Protein AF-A0A1A9ZYM2-F1 (afdb_monomer)

Sequence (125 aa):
MPRIDYQNEEVVKKKRAFKKFTYRGVDLDQLLDMPNNQLVELMHTRARRRFSRGLKRKPMALIRKLRSSTGSIIGVCNGKDFGQVEIKPEMIDHYLGECSLTYKPVKHGRSGIGATHSSRFIPLK

Solvent-accessible surface area (backbone atoms only — not comparable to full-atom values): 8576 Å² total; per-residue (Å²): 135,84,84,84,79,82,78,80,79,78,79,78,74,75,79,75,77,88,75,83,60,62,62,97,88,39,45,57,72,59,61,64,75,49,56,69,73,66,52,43,68,74,40,55,71,69,60,32,52,46,59,75,73,54,74,61,70,73,64,48,58,52,52,58,56,46,64,81,38,76,63,44,75,42,71,40,74,38,90,85,53,65,44,79,42,69,43,52,82,89,51,67,91,59,59,72,76,78,76,36,73,69,65,81,84,84,75,84,70,82,69,55,95,92,44,57,102,80,65,74,88,78,94,78,136

pLDDT: mean 79.33, std 12.25, range [44.88, 91.44]

Mean predicted aligned error: 12.39 Å

Foldseek 3Di:
DDDDDPDPDPPPDDDPDDDFDDQPNHGLVRLLVDDPVVNLVSADPVSVVDVVVPDDPVVVVVVVVCSNDQQDWFFDDLPPGGDTDGHHPVCPNPDPNVRDDNDDDDDDDPDPDPDDPPDDDDDDD

Organism: Glossina pallidipes (NCBI:txid7398)

Nearest PDB structures (foldseek):
  8b2l-assembly1_Y1  TM=8.197E-01  e=5.384E-12  Nicotiana tabacum
  8r57-assembly1_R  TM=9.144E-01  e=1.483E-10  Triticum aestivum
  8qoi-assembly1_SP  TM=8.560E-01  e=3.033E-10  Homo sapiens
  5fcj-assembly1_c5  TM=7.321E-01  e=7.623E-08  Saccharomyces cerevisiae S288C
  9e7f-assembly1_BT  TM=8.869E-01  e=4.583E-06  Pyrobaculum calidifontis JCM 11548

Secondary structure (DSSP, 8-state):
---------------------EETTEEHHHHHHS-HHHHHHHS-HHHHHHHHT---HHHHHHHHHHHTTTT-EEEEE-SSSEEEEE--GGGTT--GGGSS-SSPPPPP-PPPTT--TT-------

Structure (mmCIF, N/CA/C/O backbone):
data_AF-A0A1A9ZYM2-F1
#
_entry.id   AF-A0A1A9ZYM2-F1
#
loop_
_atom_site.group_PDB
_atom_site.id
_atom_site.type_symbol
_atom_site.label_atom_id
_atom_site.label_alt_id
_atom_site.label_comp_id
_atom_site.label_asym_id
_atom_site.label_entity_id
_atom_site.label_seq_id
_atom_site.pdbx_PDB_ins_code
_atom_site.Cartn_x
_atom_site.Cartn_y
_atom_site.Cartn_z
_atom_site.occupancy
_atom_site.B_iso_or_equiv
_atom_site.auth_seq_id
_atom_site.auth_comp_id
_atom_site.auth_asym_id
_atom_site.auth_atom_id
_atom_site.pdbx_PDB_model_num
ATOM 1 N N . MET A 1 1 ? -29.228 -29.249 -51.641 1.00 44.88 1 MET A N 1
ATOM 2 C CA . MET A 1 1 ? -28.559 -29.380 -50.326 1.00 44.88 1 MET A CA 1
ATOM 3 C C . MET A 1 1 ? -29.176 -28.376 -49.358 1.00 44.88 1 MET A C 1
ATOM 5 O O . MET A 1 1 ? -29.370 -27.244 -49.788 1.00 44.88 1 MET A O 1
ATOM 9 N N . PRO A 1 2 ? -29.533 -28.765 -48.119 1.00 50.66 2 PRO A N 1
ATOM 10 C CA . PRO A 1 2 ? -30.165 -27.876 -47.145 1.00 50.66 2 PRO A CA 1
ATOM 11 C C . PRO A 1 2 ? -29.138 -26.970 -46.445 1.00 50.66 2 PRO A C 1
ATOM 13 O O . PRO A 1 2 ? -28.002 -27.371 -46.196 1.00 50.66 2 PRO A O 1
ATOM 16 N N . ARG A 1 3 ? -29.554 -25.731 -46.164 1.00 57.34 3 ARG A N 1
ATOM 17 C CA . ARG A 1 3 ? -28.783 -24.672 -45.499 1.00 57.34 3 ARG A CA 1
ATOM 18 C C . ARG A 1 3 ? -28.645 -25.018 -44.013 1.00 57.34 3 ARG A C 1
ATOM 20 O O . ARG A 1 3 ? -29.647 -25.265 -43.355 1.00 57.34 3 ARG A O 1
ATOM 27 N N . ILE A 1 4 ? -27.415 -25.083 -43.509 1.00 55.50 4 ILE A N 1
ATOM 28 C CA . ILE A 1 4 ? -27.146 -25.320 -42.086 1.00 55.50 4 ILE A CA 1
ATOM 29 C C . ILE A 1 4 ? -27.403 -24.002 -41.354 1.00 55.50 4 ILE A C 1
ATOM 31 O O . ILE A 1 4 ? -26.601 -23.071 -41.451 1.00 55.50 4 ILE A O 1
ATOM 35 N N . ASP A 1 5 ? -28.531 -23.914 -40.657 1.00 52.22 5 ASP A N 1
ATOM 36 C CA . ASP A 1 5 ? -28.832 -22.792 -39.776 1.00 52.22 5 ASP A CA 1
ATOM 37 C C . ASP A 1 5 ? -27.986 -22.929 -38.501 1.00 52.22 5 ASP A C 1
ATOM 39 O O . ASP A 1 5 ? -28.199 -23.819 -37.676 1.00 52.22 5 ASP A O 1
ATOM 43 N N . TYR A 1 6 ? -26.984 -22.058 -38.353 1.00 61.22 6 TYR A N 1
ATOM 44 C CA . TYR A 1 6 ? -26.208 -21.920 -37.121 1.00 61.22 6 TYR A CA 1
ATOM 45 C C . TYR A 1 6 ? -27.109 -21.330 -36.026 1.00 61.22 6 TYR A C 1
ATOM 47 O O . TYR A 1 6 ? -27.314 -20.119 -35.954 1.00 61.22 6 TYR A O 1
ATOM 55 N N . GLN A 1 7 ? -27.655 -22.189 -35.167 1.00 54.09 7 GLN A N 1
ATOM 56 C CA . GLN A 1 7 ? -28.272 -21.776 -33.908 1.00 54.09 7 GLN A CA 1
ATOM 57 C C . GLN A 1 7 ? -27.153 -21.268 -32.981 1.00 54.09 7 GLN A C 1
ATOM 59 O O . GLN A 1 7 ? -26.326 -22.047 -32.508 1.00 54.09 7 GLN A O 1
ATOM 64 N N . ASN A 1 8 ? -27.081 -19.953 -32.759 1.00 60.12 8 ASN A N 1
ATOM 65 C CA . ASN A 1 8 ? -26.200 -19.366 -31.750 1.00 60.12 8 ASN A CA 1
ATOM 66 C C . ASN A 1 8 ? -26.763 -19.696 -30.360 1.00 60.12 8 ASN A C 1
ATOM 68 O O . ASN A 1 8 ? -27.680 -19.030 -29.885 1.00 60.12 8 ASN A O 1
ATOM 72 N N . GLU A 1 9 ? -26.219 -20.719 -29.703 1.00 57.19 9 GLU A N 1
ATOM 73 C CA . GLU A 1 9 ? -26.488 -20.975 -28.288 1.00 57.19 9 GLU A CA 1
ATOM 74 C C . GLU A 1 9 ? -25.850 -19.860 -27.446 1.00 57.19 9 GLU A C 1
ATOM 76 O O . GLU A 1 9 ? -24.641 -19.836 -27.196 1.00 57.19 9 GLU A O 1
ATOM 81 N N . GLU A 1 10 ? -26.660 -18.895 -27.009 1.00 63.19 10 GLU A N 1
ATOM 82 C CA . GLU A 1 10 ? -26.234 -17.914 -26.018 1.00 63.19 10 GLU A CA 1
ATOM 83 C C . GLU A 1 10 ? -25.926 -18.632 -24.699 1.00 63.19 10 GLU A C 1
ATOM 85 O O . GLU A 1 10 ? -26.815 -19.028 -23.943 1.00 63.19 10 GLU A O 1
ATOM 90 N N . VAL A 1 11 ? -24.637 -18.806 -24.402 1.00 64.88 11 VAL A N 1
ATOM 91 C CA . VAL A 1 11 ? -24.180 -19.343 -23.118 1.00 64.88 11 VAL A CA 1
ATOM 92 C C . VAL A 1 11 ? -24.631 -18.392 -22.007 1.00 64.88 11 VAL A C 1
ATOM 94 O O . VAL A 1 11 ? -24.002 -17.358 -21.756 1.00 64.88 11 VAL A O 1
ATOM 97 N N . VAL A 1 12 ? -25.718 -18.747 -21.318 1.00 64.69 12 VAL A N 1
ATOM 98 C CA . VAL A 1 12 ? -26.236 -18.016 -20.158 1.00 64.69 12 VAL A CA 1
ATOM 99 C C . VAL A 1 12 ? -25.168 -18.036 -19.066 1.00 64.69 12 VAL A C 1
ATOM 101 O O . VAL A 1 12 ? -25.005 -19.005 -18.320 1.00 64.69 12 VAL A O 1
ATOM 104 N N . LYS A 1 13 ? -24.396 -16.949 -18.971 1.00 70.62 13 LYS A N 1
ATOM 105 C CA . LYS A 1 13 ? -23.404 -16.764 -17.910 1.00 70.62 13 LYS A CA 1
ATOM 106 C C . LYS A 1 13 ? -24.145 -16.779 -16.575 1.00 70.62 13 LYS A C 1
ATOM 108 O O . LYS A 1 13 ? -24.871 -15.838 -16.255 1.00 70.62 13 LYS A O 1
ATOM 113 N N . LYS A 1 14 ? -23.960 -17.842 -15.785 1.00 73.94 14 LYS A N 1
ATOM 114 C CA . LYS A 1 14 ? -24.472 -17.917 -14.410 1.00 73.94 14 LYS A CA 1
ATOM 115 C C . LYS A 1 14 ? -24.0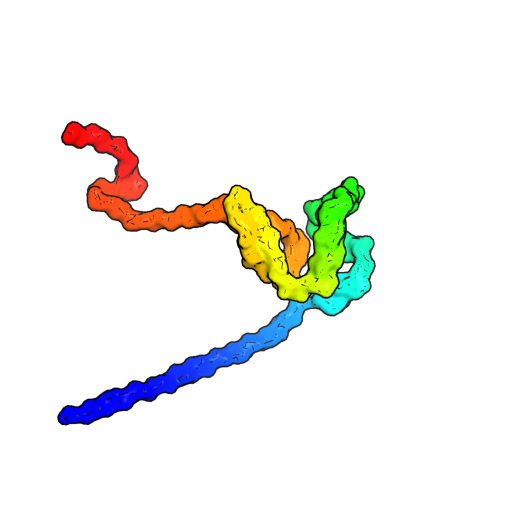32 -16.654 -13.663 1.00 73.94 14 LYS A C 1
ATOM 117 O O . LYS A 1 14 ? -22.831 -16.397 -13.545 1.00 73.94 14 LYS A O 1
ATOM 122 N N . LYS A 1 15 ? -24.994 -15.855 -13.186 1.00 70.31 15 LYS A N 1
ATOM 123 C CA . LYS A 1 15 ? -24.710 -14.664 -12.376 1.00 70.31 15 LYS A CA 1
ATOM 124 C C . LYS A 1 15 ? -23.939 -15.130 -11.140 1.00 70.31 15 LYS A C 1
ATOM 126 O O . LYS A 1 15 ? -24.454 -15.930 -10.362 1.00 70.31 15 LYS A O 1
ATOM 131 N N . ARG A 1 16 ? -22.681 -14.695 -10.993 1.00 68.75 16 ARG A N 1
ATOM 132 C CA . ARG A 1 16 ? -21.890 -14.986 -9.789 1.00 68.75 16 ARG A CA 1
ATOM 133 C C . ARG A 1 16 ? -22.663 -14.461 -8.582 1.00 68.75 16 ARG A C 1
ATOM 135 O O . ARG A 1 16 ? -23.085 -13.308 -8.589 1.00 68.75 16 ARG A O 1
ATOM 142 N N . ALA A 1 17 ? -22.835 -15.299 -7.563 1.00 75.50 17 ALA A N 1
ATOM 143 C CA . ALA A 1 17 ? -23.364 -14.847 -6.285 1.00 75.50 17 ALA A CA 1
ATOM 144 C C . ALA A 1 17 ? -22.448 -13.744 -5.734 1.00 75.50 17 ALA A C 1
ATOM 146 O O . ALA A 1 17 ? -21.221 -13.887 -5.758 1.00 75.50 17 ALA A O 1
ATOM 147 N N . PHE A 1 18 ? -23.038 -12.639 -5.279 1.00 73.94 18 PHE A N 1
ATOM 148 C CA . PHE A 1 18 ? -22.284 -11.541 -4.686 1.00 73.94 18 PHE A CA 1
ATOM 149 C C . PHE A 1 18 ? -21.627 -12.031 -3.393 1.00 73.94 18 PHE A C 1
ATOM 151 O O . PHE A 1 18 ? -22.302 -12.297 -2.399 1.00 73.94 18 PHE A O 1
ATOM 158 N N . LYS A 1 19 ? -20.303 -12.196 -3.419 1.00 77.38 19 LYS A N 1
ATOM 159 C CA . LYS A 1 19 ? -19.532 -12.575 -2.238 1.00 77.38 19 LYS A CA 1
ATOM 160 C C . LYS A 1 19 ? -19.224 -11.306 -1.452 1.00 77.38 19 LYS A C 1
ATOM 162 O O . LYS A 1 19 ? -18.436 -10.482 -1.908 1.00 77.38 19 LYS A O 1
ATOM 167 N N . LYS A 1 20 ? -19.841 -11.159 -0.277 1.00 84.44 20 LYS A N 1
ATOM 168 C CA . LYS A 1 20 ? -19.470 -10.107 0.674 1.00 84.44 20 LYS A CA 1
ATOM 169 C C . LYS A 1 20 ? -18.017 -10.317 1.088 1.00 84.44 20 LYS A C 1
ATOM 171 O O . LYS A 1 20 ? -17.627 -11.427 1.455 1.00 84.44 20 LYS A O 1
ATOM 176 N N . PHE A 1 21 ? -17.210 -9.271 0.966 1.00 88.00 21 PHE A N 1
ATOM 177 C CA . PHE A 1 21 ? -15.828 -9.315 1.407 1.00 88.00 21 PHE A CA 1
ATOM 178 C C . PHE A 1 21 ? -15.765 -9.044 2.908 1.00 88.00 21 PHE A C 1
ATOM 180 O O . PHE A 1 21 ? -16.219 -8.001 3.374 1.00 88.00 21 PHE A O 1
ATOM 187 N N . THR A 1 22 ? -15.162 -9.980 3.633 1.00 90.50 22 THR A N 1
ATOM 188 C CA . THR A 1 22 ? -14.899 -9.877 5.067 1.00 90.50 22 THR A CA 1
ATOM 189 C C . THR A 1 22 ? -13.398 -9.982 5.298 1.00 90.50 22 THR A C 1
ATOM 191 O O . THR A 1 22 ? -12.782 -10.968 4.882 1.00 90.50 22 THR A O 1
ATOM 194 N N . TYR A 1 23 ? -12.800 -9.021 5.992 1.00 89.56 23 TYR A N 1
ATOM 195 C CA . TYR A 1 23 ? -11.397 -9.065 6.389 1.00 89.56 23 TYR A CA 1
ATOM 196 C C . TYR A 1 23 ? -11.296 -9.321 7.890 1.00 89.56 23 TYR A C 1
ATOM 198 O O . TYR A 1 23 ? -11.702 -8.492 8.698 1.00 89.56 23 TYR A O 1
ATOM 206 N N . ARG A 1 24 ? -10.774 -10.498 8.265 1.00 88.81 24 ARG A N 1
ATOM 207 C CA . ARG A 1 24 ? -10.621 -10.933 9.671 1.00 88.81 24 ARG A CA 1
ATOM 208 C C . ARG A 1 24 ? -11.899 -10.794 10.513 1.00 88.81 24 ARG A C 1
ATOM 210 O O . ARG A 1 24 ? -11.832 -10.458 11.689 1.00 88.81 24 ARG A O 1
ATOM 217 N N . GLY A 1 25 ? -13.054 -11.058 9.902 1.00 88.88 25 GLY A N 1
ATOM 218 C CA . GLY A 1 25 ? -14.360 -10.972 10.565 1.00 88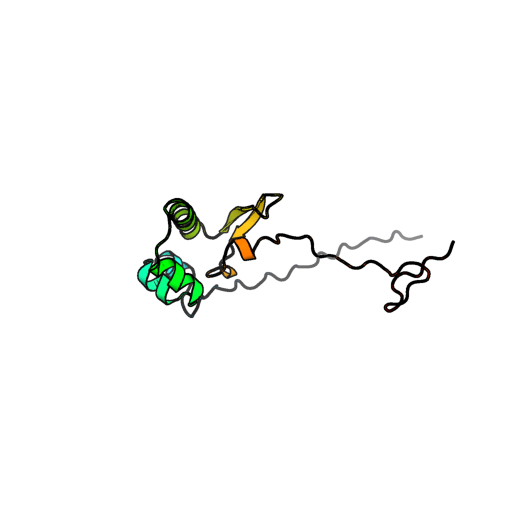.88 25 GLY A CA 1
ATOM 219 C C . GLY A 1 25 ? -15.006 -9.584 10.556 1.00 88.88 25 GLY A C 1
ATOM 220 O O . GLY A 1 25 ? -16.056 -9.426 11.162 1.00 88.88 25 GLY A O 1
ATOM 221 N N . VAL A 1 26 ? -14.415 -8.601 9.869 1.00 90.12 26 VAL A N 1
ATOM 222 C CA . VAL A 1 26 ? -14.972 -7.249 9.701 1.00 90.12 26 VAL A CA 1
ATOM 223 C C . VAL A 1 26 ? -15.423 -7.063 8.248 1.00 90.12 26 VAL A C 1
ATOM 225 O O . VAL A 1 26 ? -14.695 -7.432 7.322 1.00 90.12 26 VAL A O 1
ATOM 228 N N . ASP A 1 27 ? -16.619 -6.515 8.042 1.00 91.44 27 ASP A N 1
ATOM 229 C CA . ASP A 1 27 ? -17.188 -6.242 6.714 1.00 91.44 27 ASP A CA 1
ATOM 230 C C . ASP A 1 27 ? -16.522 -5.038 6.033 1.00 91.44 27 ASP A C 1
ATOM 232 O O . ASP A 1 27 ? -16.066 -4.111 6.698 1.00 91.44 27 ASP A O 1
ATOM 236 N N . LEU A 1 28 ? -16.505 -5.012 4.695 1.00 86.12 28 LEU A N 1
ATOM 237 C CA . LEU A 1 28 ? -15.862 -3.939 3.921 1.00 86.12 28 LEU A CA 1
ATOM 238 C C . LEU A 1 28 ? -16.320 -2.528 4.326 1.00 86.12 28 LEU A C 1
ATOM 240 O O . LEU A 1 28 ? -15.473 -1.660 4.518 1.00 86.12 28 LEU A O 1
ATOM 244 N N . ASP A 1 29 ? -17.626 -2.316 4.486 1.00 87.56 29 ASP A N 1
ATOM 245 C CA . ASP A 1 29 ? -18.185 -1.005 4.837 1.00 87.56 29 ASP A CA 1
ATOM 246 C C . ASP A 1 29 ? -17.675 -0.551 6.213 1.00 87.56 29 ASP A C 1
ATOM 248 O O . ASP A 1 29 ? -17.177 0.561 6.380 1.00 87.56 29 ASP A O 1
ATOM 252 N N . GLN A 1 30 ? -17.642 -1.476 7.173 1.00 89.31 30 GLN A N 1
ATOM 253 C CA . GLN A 1 30 ? -17.098 -1.227 8.503 1.00 89.31 30 GLN A CA 1
ATOM 254 C C . GLN A 1 30 ? -15.580 -0.962 8.480 1.00 89.31 30 GLN A C 1
ATOM 256 O O . GLN A 1 30 ? -15.087 -0.158 9.270 1.00 89.31 30 GLN A O 1
ATOM 261 N N . LEU A 1 31 ? -14.817 -1.599 7.579 1.00 87.50 31 LEU A N 1
ATOM 262 C CA . LEU A 1 31 ? -13.386 -1.309 7.405 1.00 87.50 31 LEU A CA 1
ATOM 263 C C . LEU A 1 31 ? -13.124 0.120 6.910 1.00 87.50 31 LEU A C 1
ATOM 265 O O . LEU A 1 31 ? -12.075 0.686 7.233 1.00 87.50 31 LEU A O 1
ATOM 269 N N . LEU A 1 32 ? -14.029 0.686 6.108 1.00 85.88 32 LEU A N 1
ATOM 270 C CA . LEU A 1 32 ? -13.882 2.035 5.559 1.00 85.88 32 LEU A CA 1
ATOM 271 C C . LEU A 1 32 ? -14.125 3.108 6.625 1.00 85.88 32 LEU A C 1
ATOM 273 O O . LEU A 1 32 ? -13.373 4.085 6.675 1.00 85.88 32 LEU A O 1
ATOM 277 N N . ASP A 1 33 ? -15.090 2.871 7.513 1.00 88.56 33 ASP A N 1
ATOM 278 C CA . ASP A 1 33 ? -15.463 3.796 8.589 1.00 88.56 33 ASP A CA 1
ATOM 279 C C . ASP A 1 33 ? -14.540 3.709 9.821 1.00 88.56 33 ASP A C 1
ATOM 281 O O . ASP A 1 33 ? -14.520 4.599 10.674 1.00 88.56 33 ASP A O 1
ATOM 285 N N . MET A 1 34 ? -13.725 2.654 9.922 1.00 87.50 34 MET A N 1
ATOM 286 C CA . MET A 1 34 ? -12.859 2.411 11.075 1.00 87.50 34 MET A CA 1
ATOM 287 C C . MET A 1 34 ? -11.677 3.405 11.180 1.00 87.50 34 MET A C 1
ATOM 289 O O . MET A 1 34 ? -10.959 3.658 10.196 1.00 87.50 34 MET A O 1
ATOM 293 N N . PRO A 1 35 ? -11.357 3.915 12.392 1.00 90.19 35 PRO A N 1
ATOM 294 C CA . PRO A 1 35 ? -10.180 4.752 12.598 1.00 90.19 35 PRO A CA 1
ATOM 295 C C . PRO A 1 35 ? -8.874 3.972 12.383 1.00 90.19 35 PRO A C 1
ATOM 297 O O . PRO A 1 35 ? -8.777 2.764 12.600 1.00 90.19 35 PRO A O 1
ATOM 300 N N . ASN A 1 36 ? -7.812 4.683 11.987 1.00 84.62 36 ASN A N 1
ATOM 301 C CA . ASN A 1 36 ? -6.544 4.058 11.592 1.00 84.62 36 ASN A CA 1
ATOM 302 C C . ASN A 1 36 ? -5.890 3.208 12.700 1.00 84.62 36 ASN A C 1
ATOM 304 O O . ASN A 1 36 ? -5.222 2.229 12.390 1.00 84.62 36 ASN A O 1
ATOM 308 N N . ASN A 1 37 ? -6.086 3.558 13.973 1.00 88.19 37 ASN A N 1
ATOM 309 C CA . ASN A 1 37 ? -5.483 2.835 15.096 1.00 88.19 37 ASN A CA 1
ATOM 310 C C . ASN A 1 37 ? -6.014 1.398 15.196 1.00 88.19 37 ASN A C 1
ATOM 312 O O . ASN A 1 37 ? -5.229 0.457 15.265 1.00 88.19 37 ASN A O 1
ATOM 316 N N . GLN A 1 38 ? -7.335 1.238 15.113 1.00 89.75 38 GLN A N 1
ATOM 317 C CA . GLN A 1 38 ? -8.000 -0.063 15.161 1.00 89.75 38 GLN A CA 1
ATOM 318 C C . GLN A 1 38 ? -7.726 -0.873 13.885 1.00 89.75 38 GLN A C 1
ATOM 320 O O . GLN A 1 38 ? -7.467 -2.073 13.940 1.00 89.75 38 GLN A O 1
ATOM 325 N N . LEU A 1 39 ? -7.665 -0.200 12.730 1.00 87.25 39 LEU A N 1
ATOM 326 C CA . LEU A 1 39 ? -7.322 -0.848 11.464 1.00 87.25 39 LEU A CA 1
ATOM 327 C C . LEU A 1 39 ? -5.917 -1.471 11.501 1.00 87.25 39 LEU A C 1
ATOM 329 O O . LEU A 1 39 ? -5.725 -2.594 11.046 1.00 87.25 39 LEU A O 1
ATOM 333 N N . VAL A 1 40 ? -4.928 -0.759 12.048 1.00 89.06 40 VAL A N 1
ATOM 334 C CA . VAL A 1 40 ? -3.529 -1.217 12.139 1.00 89.06 40 VAL A CA 1
ATOM 335 C C . VAL A 1 40 ? -3.377 -2.449 13.040 1.00 89.06 40 VAL A C 1
ATOM 337 O O . VAL A 1 40 ? -2.487 -3.278 12.818 1.00 89.06 40 VAL A O 1
ATOM 340 N N . GLU A 1 41 ? -4.256 -2.610 14.024 1.00 90.00 41 GLU A N 1
ATOM 341 C CA . GLU A 1 41 ? -4.322 -3.806 14.860 1.00 90.00 41 GLU A CA 1
ATOM 342 C C . GLU A 1 41 ? -4.848 -5.023 14.088 1.00 90.00 41 GLU A C 1
ATOM 344 O O . GLU A 1 41 ? -4.366 -6.136 14.277 1.00 90.00 41 GLU A O 1
ATOM 349 N N . LEU A 1 42 ? -5.735 -4.823 13.118 1.00 90.00 42 LEU A N 1
ATOM 350 C CA . LEU A 1 42 ? -6.203 -5.899 12.246 1.00 90.00 42 LEU A CA 1
ATOM 351 C C . LEU A 1 42 ? -5.191 -6.267 11.145 1.00 90.00 42 LEU A C 1
ATOM 353 O O . LEU A 1 42 ? -5.354 -7.284 10.485 1.00 90.00 42 LEU A O 1
ATOM 357 N N . MET A 1 43 ? -4.143 -5.485 10.894 1.00 88.50 43 MET A N 1
ATOM 358 C CA . MET A 1 43 ? -3.168 -5.788 9.832 1.00 88.50 43 MET A CA 1
ATOM 359 C C . MET A 1 43 ? -2.093 -6.800 10.269 1.00 88.50 43 MET A C 1
ATOM 361 O O . MET A 1 43 ? -1.794 -6.960 11.455 1.00 88.50 43 MET A O 1
ATOM 365 N N . HIS A 1 44 ? -1.455 -7.459 9.298 1.00 90.38 44 HIS A N 1
ATOM 366 C CA . HIS A 1 44 ? -0.302 -8.333 9.495 1.00 90.38 44 HIS A CA 1
ATOM 367 C C . HIS A 1 44 ? 0.886 -7.557 10.091 1.00 90.38 44 HIS A C 1
ATOM 369 O O . HIS A 1 44 ? 1.036 -6.335 9.959 1.00 90.38 44 HIS A O 1
ATOM 375 N N . THR A 1 45 ? 1.816 -8.297 10.699 1.00 90.19 45 THR A N 1
ATOM 376 C CA . THR A 1 45 ? 2.980 -7.768 11.428 1.00 90.19 45 THR A CA 1
ATOM 377 C C . THR A 1 45 ? 3.811 -6.783 10.602 1.00 90.19 45 THR A C 1
ATOM 379 O O . THR A 1 45 ? 4.316 -5.791 11.131 1.00 90.19 45 THR A O 1
ATOM 382 N N . ARG A 1 46 ? 3.956 -7.024 9.293 1.00 89.62 46 ARG A N 1
ATOM 383 C CA . ARG A 1 46 ? 4.757 -6.186 8.387 1.00 89.62 46 ARG A CA 1
ATOM 384 C C . ARG A 1 46 ? 4.153 -4.790 8.211 1.00 89.62 46 ARG A C 1
ATOM 386 O O . ARG A 1 46 ? 4.866 -3.796 8.376 1.00 89.62 46 ARG A O 1
ATOM 393 N N . ALA A 1 47 ? 2.851 -4.709 7.940 1.00 89.12 47 ALA A N 1
ATOM 394 C CA . ALA A 1 47 ? 2.141 -3.442 7.826 1.00 89.12 47 ALA A CA 1
ATOM 395 C C . ALA A 1 47 ? 2.118 -2.702 9.169 1.00 89.12 47 ALA A C 1
ATOM 397 O O . ALA A 1 47 ? 2.508 -1.534 9.219 1.00 89.12 47 ALA A O 1
ATOM 398 N N . ARG A 1 48 ? 1.805 -3.395 10.273 1.00 90.88 48 ARG A N 1
ATOM 399 C CA . ARG A 1 48 ? 1.797 -2.811 11.625 1.00 90.88 48 ARG A CA 1
ATOM 400 C C . ARG A 1 48 ? 3.132 -2.153 11.994 1.00 90.88 48 ARG A C 1
ATOM 402 O O . ARG A 1 48 ? 3.162 -0.997 12.416 1.00 90.88 48 ARG A O 1
ATOM 409 N N . ARG A 1 49 ? 4.259 -2.835 11.750 1.00 91.00 49 ARG A N 1
ATOM 410 C CA . ARG A 1 49 ? 5.610 -2.285 11.993 1.00 91.00 49 ARG A CA 1
ATOM 411 C C . ARG A 1 49 ? 5.907 -1.054 11.139 1.00 91.00 49 ARG A C 1
ATOM 413 O O . ARG A 1 49 ? 6.598 -0.151 11.603 1.00 91.00 49 ARG A O 1
ATOM 420 N N . ARG A 1 50 ? 5.408 -0.996 9.900 1.00 88.94 50 ARG A N 1
ATOM 421 C CA . ARG A 1 50 ? 5.580 0.175 9.026 1.00 88.94 50 ARG A CA 1
ATOM 422 C C . ARG A 1 50 ? 4.847 1.396 9.579 1.00 88.94 50 ARG A C 1
ATOM 424 O O . ARG A 1 50 ? 5.417 2.480 9.559 1.00 88.94 50 ARG A O 1
ATOM 431 N N . PHE A 1 51 ? 3.625 1.219 10.082 1.00 87.38 51 PHE A N 1
ATOM 432 C CA . PHE A 1 51 ? 2.866 2.304 10.708 1.00 87.38 51 PHE A CA 1
ATOM 433 C C . PHE A 1 51 ? 3.491 2.759 12.030 1.00 87.38 51 PHE A C 1
ATOM 435 O O . PHE A 1 51 ? 3.656 3.958 12.221 1.00 87.38 51 PHE A O 1
ATOM 442 N N . SER A 1 52 ? 3.927 1.826 12.884 1.00 88.12 52 SER A N 1
ATOM 443 C CA . SER A 1 52 ? 4.593 2.141 14.160 1.00 88.12 52 SER A CA 1
ATOM 444 C C . SER A 1 52 ? 5.908 2.913 13.981 1.00 88.12 52 SER A C 1
ATOM 446 O O . SER A 1 52 ? 6.202 3.815 14.755 1.00 88.12 52 SER A O 1
ATOM 448 N N . ARG A 1 53 ? 6.675 2.620 12.924 1.00 89.88 53 ARG A N 1
ATOM 449 C CA . ARG A 1 53 ? 7.889 3.380 12.570 1.00 89.88 53 ARG A CA 1
ATOM 450 C C . ARG A 1 53 ? 7.599 4.763 11.975 1.00 89.88 53 ARG A C 1
ATOM 452 O O . ARG A 1 53 ? 8.510 5.576 11.870 1.00 89.88 53 ARG A O 1
ATOM 459 N N . GLY A 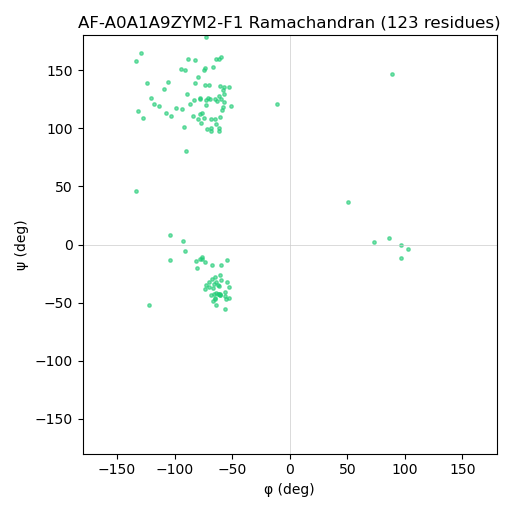1 54 ? 6.360 5.014 11.556 1.00 86.44 54 GLY A N 1
ATOM 460 C CA . GLY A 1 54 ? 5.949 6.241 10.885 1.00 86.44 54 GLY A CA 1
ATOM 461 C C . GLY A 1 54 ? 6.113 6.199 9.363 1.00 86.44 54 GLY A C 1
ATOM 462 O O . GLY A 1 54 ? 7.024 5.586 8.800 1.00 86.44 54 GLY A O 1
ATOM 463 N N . LEU A 1 55 ? 5.206 6.890 8.667 1.00 84.88 55 LEU A N 1
ATOM 464 C CA . LEU A 1 55 ? 5.255 7.066 7.216 1.00 84.88 55 LEU A CA 1
ATOM 465 C C . LEU A 1 55 ? 5.688 8.483 6.845 1.00 84.88 55 LEU A C 1
ATOM 467 O O . LEU A 1 55 ? 5.228 9.467 7.419 1.00 84.88 55 LEU A O 1
ATOM 471 N N . LYS A 1 56 ? 6.522 8.591 5.805 1.00 85.75 56 LYS A N 1
ATOM 472 C CA . LYS A 1 56 ? 6.849 9.877 5.172 1.00 85.75 56 LYS A CA 1
ATOM 473 C C . LYS A 1 56 ? 5.590 10.505 4.539 1.00 85.75 56 LYS A C 1
ATOM 475 O O . LYS A 1 56 ? 4.636 9.806 4.199 1.00 85.75 56 LYS A O 1
ATOM 480 N N . ARG A 1 57 ? 5.607 11.822 4.295 1.00 84.75 57 ARG A N 1
ATOM 481 C CA . ARG A 1 57 ? 4.466 12.576 3.724 1.00 84.75 57 ARG A CA 1
ATOM 482 C C . ARG A 1 57 ? 3.972 12.030 2.376 1.00 84.75 57 ARG A C 1
ATOM 484 O O . ARG A 1 57 ? 2.770 11.865 2.193 1.00 84.75 57 ARG A O 1
ATOM 491 N N . LYS A 1 58 ? 4.891 11.697 1.460 1.00 84.25 58 LYS A N 1
ATOM 492 C CA . LYS A 1 58 ? 4.567 11.187 0.111 1.00 84.25 58 LYS A CA 1
ATOM 493 C C . LYS A 1 58 ? 3.679 9.922 0.135 1.00 84.25 58 LYS A C 1
ATOM 495 O O . LYS A 1 58 ? 2.596 9.966 -0.441 1.00 84.25 58 LYS A O 1
ATOM 500 N N . PRO A 1 59 ? 4.055 8.819 0.819 1.00 85.38 59 PRO A N 1
ATOM 501 C CA . PRO A 1 59 ? 3.196 7.634 0.891 1.00 85.38 59 PRO A CA 1
ATOM 502 C C . PRO A 1 59 ? 1.909 7.861 1.696 1.00 85.38 59 PRO A C 1
ATOM 504 O O . PRO A 1 59 ? 0.892 7.249 1.388 1.00 85.38 59 PRO A O 1
ATOM 507 N N . MET A 1 60 ? 1.924 8.749 2.694 1.00 84.19 60 MET A N 1
ATOM 508 C CA . MET A 1 60 ? 0.740 9.061 3.502 1.00 84.19 60 MET A CA 1
ATOM 509 C C . MET A 1 60 ? -0.376 9.714 2.672 1.00 84.19 60 MET A C 1
ATOM 511 O O . MET A 1 60 ? -1.540 9.341 2.807 1.00 84.19 60 MET A O 1
ATOM 515 N N . ALA A 1 61 ? -0.019 10.637 1.772 1.00 84.31 61 ALA A N 1
ATOM 516 C CA . ALA A 1 61 ? -0.973 11.282 0.870 1.00 84.31 61 ALA A CA 1
ATOM 517 C C . ALA A 1 61 ? -1.660 10.272 -0.063 1.00 84.31 61 ALA A C 1
ATOM 519 O O . ALA A 1 61 ? -2.879 10.321 -0.232 1.00 84.31 61 ALA A O 1
ATOM 520 N N . LEU A 1 62 ? -0.886 9.328 -0.611 1.00 83.62 62 LEU A N 1
ATOM 521 C CA . LEU A 1 62 ? -1.416 8.269 -1.465 1.00 83.62 62 LEU A CA 1
ATOM 522 C C . LEU A 1 62 ? -2.368 7.360 -0.679 1.00 83.62 62 LEU A C 1
ATOM 524 O O . LEU A 1 62 ? -3.515 7.209 -1.076 1.00 83.62 62 LEU A O 1
ATOM 528 N N . ILE A 1 63 ? -1.942 6.831 0.473 1.00 83.56 63 ILE A N 1
ATOM 529 C CA . ILE A 1 63 ? -2.760 5.919 1.294 1.00 83.56 63 ILE A CA 1
ATOM 530 C C . ILE A 1 63 ? -4.102 6.550 1.677 1.00 83.56 63 ILE A C 1
ATOM 532 O O . ILE A 1 63 ? -5.127 5.877 1.610 1.00 83.56 63 ILE A O 1
ATOM 536 N N . ARG A 1 64 ? -4.123 7.842 2.029 1.00 81.38 64 ARG A N 1
ATOM 537 C CA . ARG A 1 64 ? -5.369 8.548 2.357 1.00 81.38 64 ARG A CA 1
ATOM 538 C C . ARG A 1 64 ? -6.350 8.556 1.183 1.00 81.38 64 ARG A C 1
ATOM 540 O O . ARG A 1 64 ? -7.528 8.297 1.386 1.00 81.38 64 ARG A O 1
ATOM 547 N N . LYS A 1 65 ? -5.861 8.800 -0.037 1.00 80.94 65 LYS A N 1
ATOM 548 C CA . LYS A 1 65 ? -6.684 8.784 -1.255 1.00 80.94 65 LYS A CA 1
ATOM 549 C C . LYS A 1 65 ? -7.212 7.380 -1.575 1.00 80.94 65 LYS A C 1
ATOM 551 O O . LYS A 1 65 ? -8.350 7.243 -2.012 1.00 80.94 65 LYS A O 1
ATOM 556 N N . LEU A 1 66 ? -6.398 6.350 -1.333 1.00 81.19 66 LEU A N 1
ATOM 557 C CA . LEU A 1 66 ? -6.755 4.959 -1.632 1.00 81.19 66 LEU A CA 1
ATOM 558 C C . LEU A 1 66 ? -7.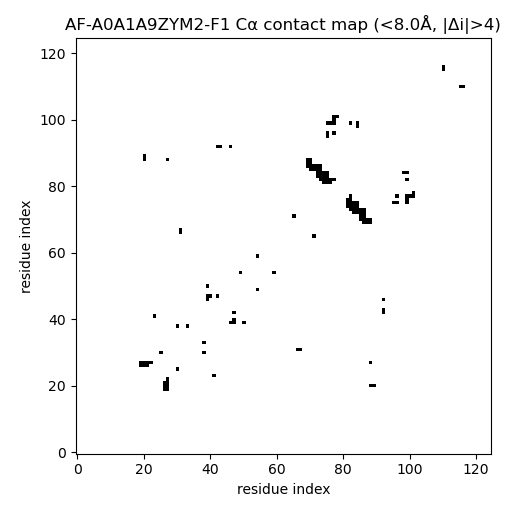790 4.384 -0.672 1.00 81.19 66 LEU A C 1
ATOM 560 O O . LEU A 1 66 ? -8.649 3.625 -1.104 1.00 81.19 66 LEU A O 1
ATOM 564 N N . ARG A 1 67 ? -7.742 4.770 0.606 1.00 77.88 67 ARG A N 1
ATOM 565 C CA . ARG A 1 67 ? -8.721 4.318 1.604 1.00 77.88 67 ARG A CA 1
ATOM 566 C C . ARG A 1 67 ? -10.143 4.740 1.251 1.00 77.88 67 ARG A C 1
ATOM 568 O O . ARG A 1 67 ? -11.039 3.919 1.339 1.00 77.88 67 ARG A O 1
ATOM 575 N N . SER A 1 68 ? -10.332 5.980 0.809 1.00 78.00 68 SER A N 1
ATOM 576 C CA . SER A 1 68 ? -11.655 6.495 0.429 1.00 78.00 68 SER A CA 1
ATOM 577 C C . SER A 1 68 ? -12.147 6.001 -0.934 1.00 78.00 68 SER A C 1
ATOM 579 O O . SER A 1 68 ? -13.296 6.242 -1.275 1.00 78.00 68 SER A O 1
ATOM 581 N N . SER A 1 69 ? -11.284 5.360 -1.729 1.00 76.19 69 SER A N 1
ATOM 582 C CA . SER A 1 69 ? -11.565 5.052 -3.137 1.00 76.19 69 SER A CA 1
ATOM 583 C C . SER A 1 69 ? -11.213 3.600 -3.484 1.00 76.19 69 SER A C 1
ATOM 585 O O . SER A 1 69 ? -10.541 3.331 -4.485 1.00 76.19 69 SER A O 1
ATOM 587 N N . THR A 1 70 ? -11.624 2.649 -2.643 1.00 73.75 70 THR A N 1
ATOM 588 C CA . THR A 1 70 ? -11.553 1.208 -2.941 1.00 73.75 70 THR A CA 1
ATOM 589 C C . THR A 1 70 ? -12.322 0.930 -4.239 1.00 73.75 70 THR A C 1
ATOM 591 O O . THR A 1 70 ? -13.478 1.311 -4.371 1.00 73.75 70 THR A O 1
ATOM 594 N N . GLY A 1 71 ? -11.652 0.349 -5.241 1.00 77.81 71 GLY A N 1
ATOM 595 C CA . GLY A 1 71 ? -12.152 0.245 -6.623 1.00 77.81 71 GLY A CA 1
ATOM 596 C C . GLY A 1 71 ? -11.531 1.235 -7.620 1.00 77.81 71 GLY A C 1
ATOM 597 O O . GLY A 1 71 ? -11.807 1.161 -8.813 1.00 77.81 71 GLY A O 1
ATOM 598 N N . SER A 1 72 ? -10.660 2.149 -7.180 1.00 83.06 72 SER A N 1
ATOM 599 C CA . SER A 1 72 ? -9.920 3.024 -8.103 1.00 83.06 72 SER A CA 1
ATOM 600 C C . SER A 1 72 ? -8.800 2.295 -8.846 1.00 83.06 72 SER A C 1
ATOM 602 O O . SER A 1 72 ? -8.163 1.381 -8.315 1.00 83.06 72 SER A O 1
ATOM 604 N N . ILE A 1 73 ? -8.508 2.771 -10.058 1.00 85.88 73 ILE A N 1
ATOM 605 C CA . ILE A 1 73 ? -7.374 2.325 -10.872 1.00 85.88 73 ILE A CA 1
ATOM 606 C C . ILE A 1 73 ? -6.150 3.182 -10.532 1.00 85.88 73 ILE A C 1
ATOM 608 O O . ILE A 1 73 ? -6.215 4.412 -10.533 1.00 85.88 73 ILE A O 1
ATOM 612 N N . ILE A 1 74 ? -5.019 2.536 -10.250 1.00 86.62 74 ILE A N 1
ATOM 613 C CA . ILE A 1 74 ? -3.748 3.196 -9.929 1.00 86.62 74 ILE A CA 1
ATOM 614 C C . ILE A 1 74 ? -2.668 2.718 -10.893 1.00 86.62 74 ILE A C 1
ATOM 616 O O . ILE A 1 74 ? -2.548 1.526 -11.155 1.00 86.62 74 ILE A O 1
ATOM 620 N N . GLY A 1 75 ? -1.818 3.634 -11.356 1.00 87.75 75 GLY A N 1
ATOM 621 C CA . GLY A 1 75 ? -0.568 3.272 -12.020 1.00 87.75 75 GLY A CA 1
ATOM 622 C C . GLY A 1 75 ? 0.504 2.858 -11.009 1.00 87.75 75 GLY A C 1
ATOM 623 O O . GLY A 1 75 ? 1.002 3.700 -10.260 1.00 87.75 75 GLY A O 1
ATOM 624 N N . VAL A 1 76 ? 0.897 1.584 -11.001 1.00 89.31 76 VAL A N 1
ATOM 625 C CA . VAL A 1 76 ? 2.047 1.080 -10.236 1.00 89.31 76 VAL A CA 1
ATOM 626 C C . VAL A 1 76 ? 3.251 0.951 -11.167 1.00 89.31 76 VAL A C 1
ATOM 628 O O . VAL A 1 76 ? 3.233 0.169 -12.117 1.00 89.31 76 VAL A O 1
ATOM 631 N N . CYS A 1 77 ? 4.311 1.711 -10.887 1.00 89.25 77 CYS A N 1
ATOM 632 C CA . CYS A 1 77 ? 5.556 1.644 -11.652 1.00 89.25 77 CYS A CA 1
ATOM 633 C C . CYS A 1 77 ? 6.300 0.333 -11.365 1.00 89.25 77 CYS A C 1
ATOM 635 O O . CYS A 1 77 ? 6.594 0.032 -10.207 1.00 89.25 77 CYS A O 1
ATOM 637 N N . ASN A 1 78 ? 6.630 -0.416 -12.418 1.00 86.44 78 ASN A N 1
ATOM 638 C CA . ASN A 1 78 ? 7.410 -1.657 -12.344 1.00 86.44 78 ASN A CA 1
ATOM 639 C C . ASN A 1 78 ? 8.875 -1.490 -12.792 1.00 86.44 78 ASN A C 1
ATOM 641 O O . ASN A 1 78 ? 9.595 -2.477 -12.920 1.00 86.44 78 ASN A O 1
ATOM 645 N N . GLY A 1 79 ? 9.315 -0.247 -13.024 1.00 85.12 79 GLY A N 1
ATOM 646 C CA . GLY A 1 79 ? 10.657 0.096 -13.503 1.00 85.12 79 GLY A CA 1
ATOM 647 C C . GLY A 1 79 ? 10.756 0.305 -15.017 1.00 85.12 79 GLY A C 1
ATOM 648 O O . GLY A 1 79 ? 11.754 0.854 -15.474 1.00 85.12 79 GLY A O 1
ATOM 649 N N . LYS A 1 80 ? 9.725 -0.068 -15.787 1.00 86.19 80 LYS A N 1
ATOM 650 C CA . LYS A 1 80 ? 9.645 0.187 -17.232 1.00 86.19 80 LYS A CA 1
ATOM 651 C C . LYS A 1 80 ? 8.398 0.982 -17.604 1.00 86.19 80 LYS A C 1
ATOM 653 O O . LYS A 1 80 ? 8.501 2.017 -18.248 1.00 86.19 80 LYS A O 1
ATOM 658 N N . ASP A 1 81 ? 7.243 0.505 -17.159 1.00 89.62 81 ASP A N 1
ATOM 659 C CA . ASP A 1 81 ? 5.933 1.049 -17.493 1.00 89.62 81 ASP A CA 1
ATOM 660 C C . ASP A 1 81 ? 5.122 1.298 -16.204 1.00 89.62 81 ASP A C 1
ATOM 662 O O . ASP A 1 81 ? 5.435 0.787 -15.121 1.00 89.62 81 ASP A O 1
ATOM 666 N N . PHE A 1 82 ? 4.044 2.078 -16.308 1.00 87.88 82 PHE A N 1
ATOM 667 C CA . PHE A 1 82 ? 3.040 2.178 -15.247 1.00 87.88 82 PHE A CA 1
ATOM 668 C C . PHE A 1 82 ? 1.934 1.155 -15.505 1.00 87.88 82 PHE A C 1
ATOM 670 O O . PHE A 1 82 ? 1.052 1.374 -16.334 1.00 87.88 82 PHE A O 1
ATOM 677 N N . GLY A 1 83 ? 1.973 0.034 -14.783 1.00 85.94 83 GLY A N 1
ATOM 678 C CA . GLY A 1 83 ? 0.906 -0.961 -14.829 1.00 85.94 83 GLY A CA 1
ATOM 679 C C . GLY A 1 83 ? -0.360 -0.409 -14.179 1.00 85.94 83 GLY A C 1
ATOM 680 O O . GLY A 1 83 ? -0.312 0.034 -13.032 1.00 85.94 83 GLY A O 1
ATOM 681 N N . GLN A 1 84 ? -1.483 -0.422 -14.895 1.00 88.62 84 GLN A N 1
ATOM 682 C CA . GLN A 1 84 ? -2.778 -0.050 -14.327 1.00 88.62 84 GLN A CA 1
ATOM 683 C C . GLN A 1 84 ? -3.299 -1.201 -13.462 1.00 88.62 84 GLN A C 1
ATOM 685 O O . GLN A 1 84 ? -3.596 -2.282 -13.965 1.00 88.62 84 GLN A O 1
ATOM 690 N N . VAL A 1 85 ? -3.378 -0.968 -12.155 1.00 87.69 85 VAL A N 1
ATOM 691 C CA . VAL A 1 85 ? -3.857 -1.929 -11.163 1.00 87.69 85 VAL A CA 1
ATOM 692 C C . VAL A 1 85 ? -5.161 -1.407 -10.572 1.00 87.69 85 VAL A C 1
ATOM 694 O O . VAL A 1 85 ? -5.197 -0.335 -9.968 1.00 87.69 85 VAL A O 1
ATOM 697 N N . GLU A 1 86 ? -6.234 -2.170 -10.752 1.00 87.50 86 GLU A N 1
ATOM 698 C CA . GLU A 1 86 ? -7.518 -1.950 -10.088 1.00 87.50 86 GLU A CA 1
ATOM 699 C C . GLU A 1 86 ? -7.439 -2.465 -8.646 1.00 87.50 86 GLU A C 1
ATOM 701 O O . GLU A 1 86 ? -7.094 -3.626 -8.413 1.00 87.50 86 GLU A O 1
ATOM 706 N N . ILE A 1 87 ? -7.746 -1.611 -7.668 1.00 86.94 87 ILE A N 1
ATOM 707 C CA . ILE A 1 87 ? -7.713 -2.007 -6.258 1.00 86.94 87 ILE A CA 1
ATOM 708 C C . ILE A 1 87 ? -8.972 -2.780 -5.893 1.00 86.94 87 ILE A C 1
ATOM 710 O O . ILE A 1 87 ? -10.048 -2.204 -5.729 1.00 86.94 87 ILE A O 1
ATOM 714 N N . LYS A 1 88 ? -8.802 -4.084 -5.687 1.00 87.38 88 LYS A N 1
ATOM 715 C CA . LYS A 1 88 ? -9.831 -4.975 -5.152 1.00 87.38 88 LYS A CA 1
ATOM 716 C C . LYS A 1 88 ? -9.738 -5.045 -3.627 1.00 87.38 88 LYS A C 1
ATOM 718 O O . LYS A 1 88 ? -8.636 -4.960 -3.085 1.00 87.38 88 LYS A O 1
ATOM 723 N N . PRO A 1 89 ? -10.856 -5.265 -2.916 1.00 85.44 89 PRO A N 1
ATOM 724 C CA . PRO A 1 89 ? -10.834 -5.419 -1.460 1.00 85.44 89 PRO A CA 1
ATOM 725 C C . PRO A 1 89 ? -9.977 -6.618 -1.008 1.00 85.44 89 PRO A C 1
ATOM 727 O O . PRO A 1 89 ? -9.352 -6.577 0.044 1.00 85.44 89 PRO A O 1
ATOM 730 N N . GLU A 1 90 ? -9.823 -7.635 -1.858 1.00 86.44 90 GLU A N 1
ATOM 731 C CA . GLU A 1 90 ? -8.922 -8.783 -1.650 1.00 86.44 90 GLU A CA 1
ATOM 732 C C . GLU A 1 90 ? -7.442 -8.393 -1.497 1.00 86.44 90 GLU A C 1
ATOM 734 O O . GLU A 1 90 ? -6.641 -9.180 -1.006 1.00 86.44 90 GLU A O 1
ATOM 739 N N . MET A 1 91 ? -7.073 -7.179 -1.907 1.00 85.69 91 MET A N 1
ATOM 740 C CA . MET A 1 91 ? -5.707 -6.662 -1.853 1.00 85.69 91 MET A CA 1
ATOM 741 C C . MET A 1 91 ? -5.422 -5.882 -0.562 1.00 85.69 91 MET A C 1
ATOM 743 O O . MET A 1 91 ? -4.337 -5.313 -0.416 1.00 85.69 91 MET A O 1
ATOM 747 N N . ILE A 1 92 ? -6.380 -5.816 0.370 1.00 84.56 92 ILE A N 1
ATOM 748 C CA . ILE A 1 92 ? -6.165 -5.207 1.685 1.00 84.56 92 ILE A CA 1
ATOM 749 C C . ILE A 1 92 ? -4.985 -5.908 2.373 1.00 84.56 92 ILE A C 1
ATOM 751 O O . ILE A 1 92 ? -4.880 -7.130 2.360 1.00 84.56 92 ILE A O 1
ATOM 755 N N . ASP A 1 93 ? -4.098 -5.105 2.968 1.00 81.31 93 ASP A N 1
ATOM 756 C CA . ASP A 1 93 ? -2.864 -5.530 3.652 1.00 81.3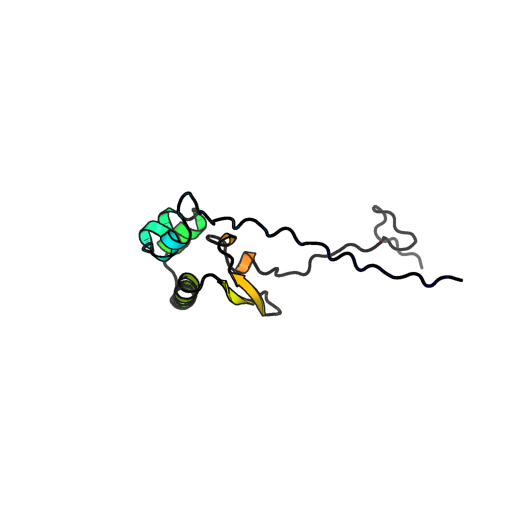1 93 ASP A CA 1
ATOM 757 C C . ASP A 1 93 ? -1.704 -6.014 2.754 1.00 81.31 93 ASP A C 1
ATOM 759 O O . ASP A 1 93 ? -0.626 -6.351 3.249 1.00 81.31 93 ASP A O 1
ATOM 763 N N . HIS A 1 94 ? -1.868 -5.974 1.429 1.00 86.88 94 HIS A N 1
ATOM 764 C CA . HIS A 1 94 ? -0.787 -6.232 0.475 1.00 86.88 94 HIS A CA 1
ATOM 765 C C . HIS A 1 94 ? -0.095 -4.942 0.021 1.00 86.88 94 HIS A C 1
ATOM 767 O O . HIS A 1 94 ? -0.684 -3.858 -0.029 1.00 86.88 94 HIS A O 1
ATOM 773 N N . TYR A 1 95 ? 1.193 -5.037 -0.324 1.00 86.06 95 TYR A N 1
ATOM 774 C CA . TYR A 1 95 ? 1.918 -3.887 -0.865 1.00 86.06 95 TYR A CA 1
ATOM 775 C C . TYR A 1 95 ? 1.653 -3.733 -2.360 1.00 86.06 95 TYR A C 1
ATOM 777 O O . TYR A 1 95 ? 1.733 -4.697 -3.107 1.00 86.06 95 TYR A O 1
ATOM 785 N N . LEU A 1 96 ? 1.477 -2.492 -2.827 1.00 83.00 96 LEU A N 1
ATOM 786 C CA . LEU A 1 96 ? 1.268 -2.195 -4.254 1.00 83.00 96 LEU A CA 1
ATOM 787 C C . LEU A 1 96 ? 2.363 -2.771 -5.167 1.00 83.00 96 LEU A C 1
ATOM 789 O O . LEU A 1 96 ? 2.080 -3.155 -6.296 1.00 83.00 96 LEU A O 1
ATOM 793 N N . GLY A 1 97 ? 3.604 -2.859 -4.675 1.00 81.50 97 GLY A N 1
ATOM 794 C CA . GLY A 1 97 ? 4.718 -3.452 -5.420 1.00 81.50 97 GLY A CA 1
ATOM 795 C C . GLY A 1 97 ? 4.590 -4.963 -5.650 1.00 81.50 97 GLY A C 1
ATOM 796 O O . GLY A 1 97 ? 5.250 -5.487 -6.533 1.00 81.50 97 GLY A O 1
ATOM 797 N N . GLU A 1 98 ? 3.742 -5.660 -4.893 1.00 85.06 98 GLU A N 1
ATOM 798 C CA . GLU A 1 98 ? 3.456 -7.090 -5.089 1.00 85.06 98 GLU A CA 1
ATOM 799 C C . GLU A 1 98 ? 2.435 -7.301 -6.221 1.00 85.06 98 GLU A C 1
ATOM 801 O O . GLU A 1 98 ? 2.369 -8.374 -6.812 1.00 85.06 98 GLU A O 1
ATOM 806 N N . CYS A 1 99 ? 1.668 -6.263 -6.565 1.00 82.12 99 CYS A N 1
ATOM 807 C CA . CYS A 1 99 ? 0.593 -6.318 -7.555 1.00 82.12 99 CYS A CA 1
ATOM 808 C C . CYS A 1 99 ? 1.056 -5.977 -8.980 1.00 82.12 99 CYS A C 1
ATOM 810 O O . CYS A 1 99 ? 0.270 -6.076 -9.918 1.00 82.12 99 CYS A O 1
ATOM 812 N N . SER A 1 100 ? 2.317 -5.568 -9.151 1.00 86.00 100 SER A N 1
ATOM 813 C CA . SER A 1 100 ? 2.906 -5.231 -10.447 1.00 86.00 100 SER A CA 1
ATOM 814 C C . SER A 1 100 ? 4.200 -6.013 -10.641 1.00 86.00 100 SER A C 1
ATOM 816 O O . SER A 1 100 ? 5.200 -5.765 -9.969 1.00 86.00 100 SER A O 1
ATOM 818 N N . LEU A 1 101 ? 4.168 -6.989 -11.552 1.00 85.25 101 LEU A N 1
ATOM 819 C CA . LEU A 1 101 ? 5.334 -7.804 -11.883 1.00 85.25 101 LEU A CA 1
ATOM 820 C C . LEU A 1 101 ? 6.436 -6.918 -12.474 1.00 85.25 101 LEU A C 1
ATOM 822 O O . LEU A 1 101 ? 6.243 -6.238 -13.484 1.00 85.25 101 LEU A O 1
ATOM 826 N N . THR A 1 102 ? 7.611 -6.967 -11.850 1.00 87.56 102 THR A N 1
ATOM 827 C CA . THR A 1 102 ? 8.823 -6.262 -12.297 1.00 87.56 102 THR A CA 1
ATOM 828 C C . THR A 1 102 ? 9.501 -6.936 -13.486 1.00 87.56 102 THR A C 1
ATOM 830 O O . THR A 1 102 ? 10.371 -6.349 -14.122 1.00 87.56 102 THR A O 1
ATOM 833 N N . TYR A 1 103 ? 9.101 -8.164 -13.815 1.00 86.94 103 TYR A N 1
ATOM 834 C CA . TYR A 1 103 ? 9.653 -8.945 -14.912 1.00 86.94 103 TYR A CA 1
ATOM 835 C C . TYR A 1 103 ? 8.542 -9.569 -15.752 1.00 86.94 103 TYR A C 1
ATOM 837 O O . TYR A 1 103 ? 7.414 -9.772 -15.301 1.00 86.94 103 TYR A O 1
ATOM 845 N N . LYS A 1 104 ? 8.878 -9.911 -16.996 1.00 85.25 104 LYS A N 1
ATOM 846 C CA . LYS A 1 104 ? 8.007 -10.724 -17.844 1.00 85.25 104 LYS A CA 1
ATOM 847 C C . LYS A 1 104 ? 8.296 -12.196 -17.546 1.00 85.25 104 LYS A C 1
ATOM 849 O O . LYS A 1 104 ? 9.448 -12.600 -17.718 1.00 85.25 104 LYS A O 1
ATOM 854 N N . PRO A 1 105 ? 7.313 -12.997 -17.098 1.00 89.44 105 PRO A N 1
ATOM 855 C CA . PRO A 1 105 ? 7.545 -14.409 -16.834 1.00 89.44 105 PRO A CA 1
ATOM 856 C C . PRO A 1 105 ? 7.996 -15.101 -18.120 1.00 89.44 105 PRO A C 1
ATOM 858 O O . PRO A 1 105 ? 7.335 -15.005 -19.158 1.00 89.44 105 PRO A O 1
ATOM 861 N N . VAL A 1 106 ? 9.144 -15.772 -18.053 1.00 87.81 106 VAL A N 1
ATOM 862 C CA . VAL A 1 106 ? 9.705 -16.491 -19.194 1.00 87.81 106 VAL A CA 1
ATOM 863 C C . VAL A 1 106 ? 8.865 -17.742 -19.420 1.00 87.81 106 VAL A C 1
ATOM 865 O O . VAL A 1 106 ? 8.755 -18.595 -18.544 1.00 87.81 106 VAL A O 1
ATOM 868 N N . LYS A 1 107 ? 8.259 -17.855 -20.601 1.00 85.44 107 LYS A N 1
ATOM 869 C CA . LYS A 1 107 ? 7.652 -19.104 -21.059 1.00 85.44 107 LYS A CA 1
ATOM 870 C C . LYS A 1 107 ? 8.694 -19.833 -21.886 1.00 85.44 107 LYS A C 1
ATOM 872 O O . LYS A 1 107 ? 9.125 -19.314 -22.915 1.00 85.44 107 LYS A O 1
ATOM 877 N N . HIS A 1 108 ? 9.113 -21.008 -21.431 1.00 82.69 108 HIS A N 1
ATOM 878 C CA . HIS A 1 108 ? 9.986 -21.845 -22.240 1.00 82.69 108 HIS A CA 1
ATOM 879 C C . HIS A 1 108 ? 9.223 -22.293 -23.488 1.00 82.69 108 HIS A C 1
ATOM 881 O O . HIS A 1 108 ? 8.107 -22.808 -23.400 1.00 82.69 108 HIS A O 1
ATOM 887 N N . GLY A 1 109 ? 9.810 -22.018 -24.652 1.00 79.25 109 GLY A N 1
ATOM 888 C CA . GLY A 1 109 ? 9.312 -22.518 -25.925 1.00 79.25 109 GLY A CA 1
ATOM 889 C C . GLY A 1 109 ? 9.578 -24.014 -26.076 1.00 79.25 109 GLY A C 1
ATOM 890 O O . GLY A 1 109 ? 10.192 -24.652 -25.219 1.00 79.25 109 GLY A O 1
ATOM 891 N N . ARG A 1 110 ? 9.134 -24.574 -27.201 1.00 71.00 110 ARG A N 1
ATOM 892 C CA . ARG A 1 110 ? 9.493 -25.940 -27.584 1.00 71.00 110 ARG A CA 1
ATOM 893 C C . ARG A 1 110 ? 11.012 -26.031 -27.745 1.00 71.00 110 ARG A C 1
ATOM 895 O O . ARG A 1 110 ? 11.613 -25.140 -28.345 1.00 71.00 110 ARG A O 1
ATOM 902 N N . SER A 1 111 ? 11.614 -27.100 -27.230 1.00 74.62 111 SER A N 1
ATOM 903 C CA . SER A 1 111 ? 13.025 -27.395 -27.473 1.00 74.62 111 SER A CA 1
ATOM 904 C C . SER A 1 111 ? 13.310 -27.384 -28.977 1.00 74.62 111 SER A C 1
ATOM 906 O O . SER A 1 111 ? 12.519 -27.919 -29.759 1.00 74.62 111 SER A O 1
ATOM 908 N N . GLY A 1 112 ? 14.412 -26.748 -29.382 1.00 72.38 112 GLY A N 1
ATOM 909 C CA . GLY A 1 112 ? 14.847 -26.735 -30.779 1.00 72.38 112 GLY A CA 1
ATOM 910 C C . GLY A 1 112 ? 15.112 -28.149 -31.308 1.00 72.38 112 GLY A C 1
ATOM 911 O O . GLY A 1 112 ? 15.290 -29.092 -30.534 1.00 72.38 112 GLY A O 1
ATOM 912 N N . ILE A 1 113 ? 15.138 -28.305 -32.633 1.00 54.16 113 ILE A N 1
ATOM 913 C CA . ILE A 1 113 ? 15.481 -29.580 -33.279 1.00 54.16 113 ILE A CA 1
ATOM 914 C C . ILE A 1 113 ? 16.889 -29.984 -32.811 1.00 54.16 113 ILE A C 1
ATOM 916 O O . ILE A 1 113 ? 17.839 -29.233 -33.007 1.00 54.16 113 ILE A O 1
ATOM 920 N N . GLY A 1 114 ? 17.000 -31.137 -32.142 1.00 61.53 114 GLY A N 1
ATOM 921 C CA . GLY A 1 114 ? 18.248 -31.632 -31.544 1.00 61.53 114 GLY A CA 1
ATOM 922 C C . GLY A 1 114 ? 18.439 -31.347 -30.046 1.00 61.53 114 GLY A C 1
ATOM 923 O O . GLY A 1 114 ? 19.442 -31.777 -29.487 1.00 61.53 114 GLY A O 1
ATOM 924 N N . ALA A 1 115 ? 17.496 -30.676 -29.373 1.00 65.12 115 ALA A N 1
ATOM 925 C CA . ALA A 1 115 ? 17.576 -30.402 -27.937 1.00 65.12 115 ALA A CA 1
ATOM 926 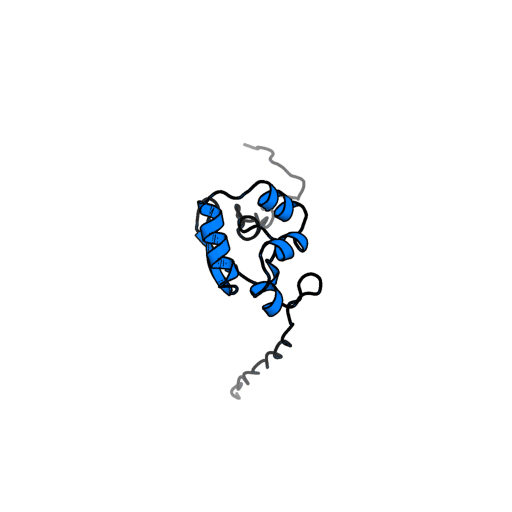C C . ALA A 1 115 ? 16.656 -31.328 -27.116 1.00 65.12 115 ALA A C 1
ATOM 928 O O . ALA A 1 115 ? 15.432 -31.180 -27.124 1.00 65.12 115 ALA A O 1
ATOM 929 N N . THR A 1 116 ? 17.242 -32.251 -26.350 1.00 68.06 116 THR A N 1
ATOM 930 C CA . THR A 1 116 ? 16.577 -32.862 -25.186 1.00 68.06 116 THR A CA 1
ATOM 931 C C . THR A 1 116 ? 16.847 -32.008 -23.941 1.00 68.06 116 THR A C 1
ATOM 933 O O . THR A 1 116 ? 17.782 -31.214 -23.901 1.00 68.06 116 THR A O 1
ATOM 936 N N . HIS A 1 117 ? 16.015 -32.139 -22.902 1.00 54.88 117 HIS A N 1
ATOM 937 C CA . HIS A 1 117 ? 16.038 -31.310 -21.679 1.00 54.88 117 HIS A CA 1
ATOM 938 C C . HIS A 1 117 ? 17.403 -31.265 -20.938 1.00 54.88 117 HIS A C 1
ATOM 940 O O . HIS A 1 117 ? 17.606 -30.417 -20.072 1.00 54.88 117 HIS A O 1
ATOM 946 N N . SER A 1 118 ? 18.351 -32.148 -21.274 1.00 57.00 118 SER A N 1
ATOM 947 C CA . SER A 1 118 ? 19.698 -32.239 -20.693 1.00 57.00 118 SER A CA 1
ATOM 948 C C . SER A 1 118 ? 20.827 -31.679 -21.574 1.00 57.00 118 SER A C 1
ATOM 950 O O . SER A 1 118 ? 21.933 -31.476 -21.075 1.00 57.00 118 SER A O 1
ATOM 952 N N . SER A 1 119 ? 20.596 -31.411 -22.863 1.00 59.50 1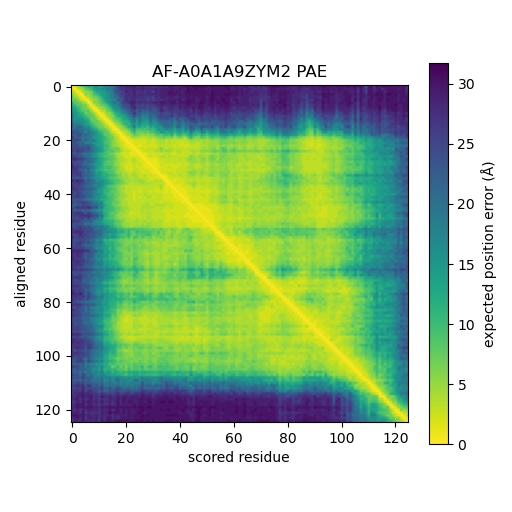19 SER A N 1
ATOM 953 C CA . SER A 1 119 ? 21.660 -31.078 -23.817 1.00 59.50 119 SER A CA 1
ATOM 954 C C . SER A 1 119 ? 21.918 -29.567 -23.878 1.00 59.50 119 SER A C 1
ATOM 956 O O . SER A 1 119 ? 21.432 -28.859 -24.762 1.00 59.50 119 SER A O 1
ATOM 958 N N . ARG A 1 120 ? 22.677 -29.057 -22.902 1.00 56.50 120 ARG A N 1
ATOM 959 C CA . ARG A 1 120 ? 23.315 -27.732 -22.964 1.00 56.50 120 ARG A CA 1
ATOM 960 C C . ARG A 1 120 ? 24.509 -27.785 -23.937 1.00 56.50 120 ARG A C 1
ATOM 962 O O . ARG A 1 120 ? 25.254 -28.753 -23.937 1.00 56.50 120 ARG A O 1
ATOM 969 N N . PHE A 1 121 ? 24.620 -26.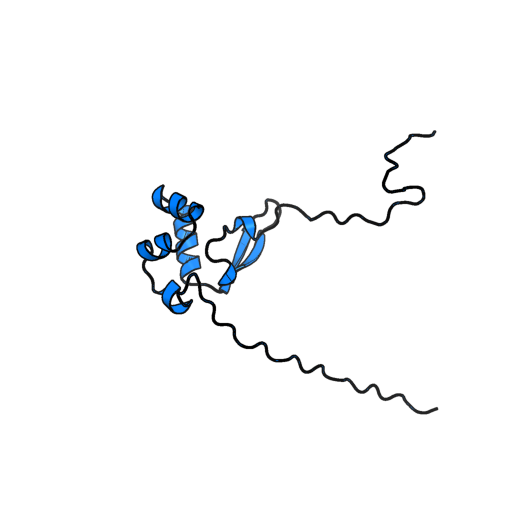742 -24.758 1.00 51.41 121 PHE A N 1
ATOM 970 C CA . PHE A 1 121 ? 25.600 -26.434 -25.816 1.00 51.41 121 PHE A CA 1
ATOM 971 C C . PHE A 1 121 ? 26.881 -27.297 -25.925 1.00 51.41 121 PHE A C 1
ATOM 973 O O . PHE A 1 121 ? 27.733 -27.269 -25.040 1.00 51.41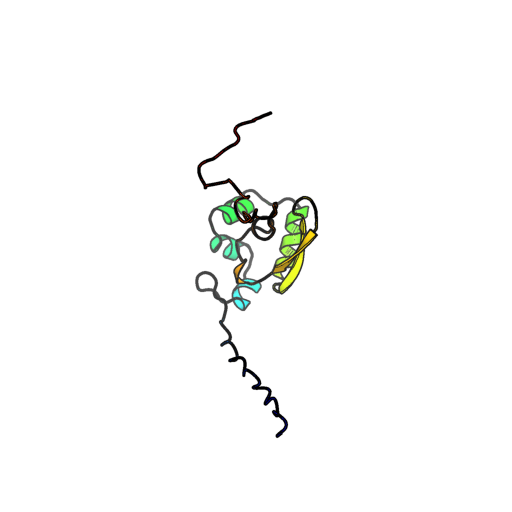 121 PHE A O 1
ATOM 980 N N . ILE A 1 122 ? 27.063 -27.937 -27.088 1.00 52.41 122 ILE A N 1
ATOM 981 C CA . ILE A 1 122 ? 28.354 -28.434 -27.596 1.00 52.41 122 ILE A CA 1
ATOM 982 C C . ILE A 1 122 ? 28.630 -27.675 -28.906 1.00 52.41 122 ILE A C 1
ATOM 984 O O . ILE A 1 122 ? 27.796 -27.756 -29.812 1.00 52.41 122 ILE A O 1
ATOM 988 N N . PRO A 1 123 ? 29.742 -26.930 -29.045 1.00 57.12 123 PRO A N 1
ATOM 989 C CA . PRO A 1 123 ? 30.070 -26.274 -30.302 1.00 57.12 123 PRO A CA 1
ATOM 990 C C . PRO A 1 123 ? 30.657 -27.304 -31.270 1.00 57.12 123 PRO A C 1
ATOM 992 O O . PRO A 1 123 ? 31.642 -27.963 -30.940 1.00 57.12 123 PRO A O 1
ATOM 995 N N . LEU A 1 124 ? 30.098 -27.416 -32.476 1.00 58.91 124 LEU A N 1
ATOM 996 C CA . LEU A 1 124 ? 30.742 -28.113 -33.587 1.00 58.91 124 LEU A CA 1
ATOM 997 C C . LEU A 1 124 ? 30.688 -27.232 -34.841 1.00 58.91 124 LEU A C 1
ATOM 999 O O . LEU A 1 124 ? 29.609 -26.891 -35.310 1.00 58.91 124 LEU A O 1
ATOM 1003 N N . LYS A 1 125 ? 31.908 -26.855 -35.242 1.00 48.88 125 LYS A N 1
ATOM 1004 C CA . LYS A 1 125 ? 32.447 -26.273 -36.483 1.00 48.88 125 LYS A CA 1
ATOM 1005 C C . LYS A 1 125 ? 31.491 -25.707 -37.534 1.00 48.88 125 LYS A C 1
ATOM 1007 O O . LYS A 1 125 ? 30.719 -26.491 -38.119 1.00 48.88 125 LYS A O 1
#

Radius of gyration: 24.55 Å; Cα contacts (8 Å, |Δi|>4): 70; chains: 1; bounding box: 63×45×66 Å

InterPro domains:
  IPR002222 Small ribosomal subunit protein uS19 [PF00203] (70-108)
  IPR002222 Small ribosomal subunit protein uS19 [PIRSF002144] (11-125)
  IPR002222 Small ribosomal subunit protein uS19 [PTHR11880] (70-125)
  IPR023575 Small ribosomal subunit protein uS19, superfamily [G3DSA:3.30.860.10] (7-69)
  IPR023575 Small ribosomal subunit protein uS19, superfamily [G3DSA:3.30.860.10] (70-125)
  IPR023575 Small ribosomal subunit protein uS19, superfamily [SSF54570] (65-109)